Protein AF-A0A2X1MD48-F1 (afdb_monomer_lite)

pLDDT: mean 90.4, std 8.37, range [48.22, 95.88]

Organism: Escherichia coli (NCBI:txid562)

Structure (mmCIF, N/CA/C/O backbone):
data_AF-A0A2X1MD48-F1
#
_entry.id   AF-A0A2X1MD48-F1
#
loop_
_atom_site.group_PDB
_atom_site.id
_atom_site.type_symbol
_atom_site.label_atom_id
_atom_site.label_alt_id
_atom_site.label_comp_id
_atom_site.label_asym_id
_atom_site.label_entity_id
_atom_site.label_seq_id
_atom_site.pdbx_PDB_ins_code
_atom_site.Cartn_x
_atom_site.Cartn_y
_atom_site.Cartn_z
_atom_site.occupancy
_atom_site.B_iso_or_equiv
_atom_site.auth_seq_id
_atom_site.auth_comp_id
_atom_site.auth_asym_id
_atom_site.auth_atom_id
_atom_site.pdbx_PDB_model_num
ATOM 1 N N . MET A 1 1 ? 21.797 0.250 11.209 1.00 48.22 1 MET A N 1
ATOM 2 C CA . MET A 1 1 ? 20.609 0.951 11.739 1.00 48.22 1 MET A CA 1
ATOM 3 C C . MET A 1 1 ? 19.404 0.088 11.402 1.00 48.22 1 MET A C 1
ATOM 5 O O . MET A 1 1 ? 19.136 -0.098 10.222 1.00 48.22 1 MET A O 1
ATOM 9 N N . SER A 1 2 ? 18.774 -0.552 12.388 1.00 56.66 2 SER A N 1
ATOM 10 C CA . SER A 1 2 ? 17.583 -1.374 12.133 1.00 56.66 2 SER A CA 1
ATOM 11 C C . SER A 1 2 ? 16.457 -0.485 11.596 1.00 56.66 2 SER A C 1
ATOM 13 O O . SER A 1 2 ? 16.285 0.618 12.120 1.00 56.66 2 SER A O 1
ATOM 15 N N . PRO A 1 3 ? 15.703 -0.904 10.564 1.00 60.72 3 PRO A N 1
ATOM 16 C CA . PRO A 1 3 ? 14.564 -0.128 10.101 1.00 60.72 3 PRO A CA 1
ATOM 17 C C . PRO A 1 3 ? 13.538 -0.057 11.232 1.00 60.72 3 PRO A C 1
ATOM 19 O O . PRO A 1 3 ? 13.025 -1.080 11.686 1.00 60.72 3 PRO A O 1
ATOM 22 N N . VAL A 1 4 ? 13.274 1.156 11.712 1.00 81.12 4 VAL A N 1
ATOM 23 C CA . VAL A 1 4 ? 12.237 1.401 12.713 1.00 81.12 4 VAL A CA 1
ATOM 24 C C . VAL A 1 4 ? 10.885 1.209 12.032 1.00 81.12 4 VAL A C 1
ATOM 26 O O . VAL A 1 4 ? 10.640 1.743 10.948 1.00 81.12 4 VAL A O 1
ATOM 29 N N . PHE A 1 5 ? 10.019 0.408 12.644 1.00 88.88 5 PHE A N 1
ATOM 30 C CA . PHE A 1 5 ? 8.632 0.275 12.219 1.00 88.88 5 PHE A CA 1
ATOM 31 C C . PHE A 1 5 ? 7.901 1.591 12.492 1.00 88.88 5 PHE A C 1
ATOM 33 O O . PHE A 1 5 ? 7.903 2.072 13.624 1.00 88.88 5 PHE A O 1
ATOM 40 N N . VAL A 1 6 ? 7.272 2.160 11.465 1.00 93.00 6 VAL A N 1
ATOM 41 C CA . VAL A 1 6 ? 6.531 3.421 11.570 1.00 93.00 6 VAL A CA 1
ATOM 42 C C . VAL A 1 6 ? 5.192 3.279 10.858 1.00 93.00 6 VAL A C 1
ATOM 44 O O . VAL A 1 6 ? 5.119 2.734 9.751 1.00 93.00 6 VAL A O 1
ATOM 47 N N . PHE A 1 7 ? 4.130 3.772 11.497 1.00 94.06 7 PHE A N 1
ATOM 48 C CA . PHE A 1 7 ? 2.855 4.005 10.831 1.00 94.06 7 PHE A CA 1
ATOM 49 C C . PHE A 1 7 ? 2.923 5.305 10.055 1.00 94.06 7 PHE A C 1
ATOM 51 O O . PHE A 1 7 ? 3.317 6.317 10.622 1.00 94.06 7 PHE A O 1
ATOM 58 N N . LEU A 1 8 ? 2.483 5.268 8.802 1.00 94.06 8 LEU A N 1
ATOM 59 C CA . LEU A 1 8 ? 2.473 6.463 7.975 1.00 94.06 8 LEU A CA 1
ATOM 60 C C . LEU A 1 8 ? 1.386 7.429 8.451 1.00 94.06 8 LEU A C 1
ATOM 62 O O . LEU A 1 8 ? 0.270 7.001 8.792 1.00 94.06 8 LEU A O 1
ATOM 66 N N . ASP A 1 9 ? 1.724 8.711 8.483 1.00 93.12 9 ASP A N 1
ATOM 67 C CA . ASP A 1 9 ? 0.757 9.800 8.605 1.00 93.12 9 ASP A CA 1
ATOM 68 C C . ASP A 1 9 ? 0.259 10.280 7.227 1.00 93.12 9 AS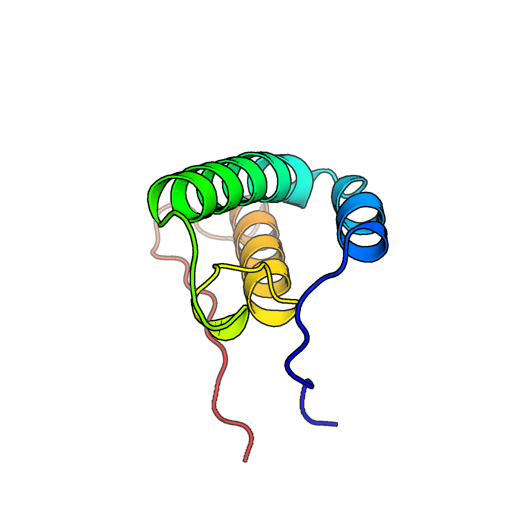P A C 1
ATOM 70 O O . ASP A 1 9 ? 0.634 9.749 6.176 1.00 93.12 9 ASP A O 1
ATOM 74 N N . GLU A 1 10 ? -0.658 11.247 7.235 1.00 91.12 10 GLU A N 1
ATOM 75 C CA . GLU A 1 10 ? -1.266 11.774 6.012 1.00 91.12 10 GLU A CA 1
ATOM 76 C C . GLU A 1 10 ? -0.251 12.535 5.139 1.00 91.12 10 GLU A C 1
ATOM 78 O O . GLU A 1 10 ? -0.265 12.396 3.915 1.00 91.12 10 GLU A O 1
ATOM 83 N N . ASP A 1 11 ? 0.684 13.271 5.743 1.00 94.00 11 ASP A N 1
ATOM 84 C CA . ASP A 1 11 ? 1.694 14.049 5.016 1.00 94.00 11 ASP A CA 1
ATOM 85 C C . ASP A 1 11 ? 2.692 13.122 4.304 1.00 94.00 11 ASP A C 1
ATOM 87 O O . ASP A 1 11 ? 3.034 13.307 3.126 1.00 94.00 11 ASP A O 1
ATOM 91 N N . GLU A 1 12 ? 3.126 12.061 4.986 1.00 93.81 12 GLU A N 1
ATOM 92 C CA . GLU A 1 12 ? 3.943 11.001 4.414 1.00 93.81 12 GLU A CA 1
ATOM 93 C C . GLU A 1 12 ? 3.216 10.302 3.266 1.00 93.81 12 GLU A C 1
ATOM 95 O O . GLU A 1 12 ? 3.812 10.072 2.206 1.00 93.81 12 GLU A O 1
ATOM 100 N N . MET A 1 13 ? 1.927 10.009 3.437 1.00 91.94 13 MET A N 1
ATOM 101 C CA . MET A 1 13 ? 1.092 9.404 2.402 1.00 91.94 13 MET A CA 1
ATOM 102 C C . MET A 1 13 ? 0.979 10.288 1.162 1.00 91.94 13 MET A C 1
ATOM 104 O O . MET A 1 13 ? 1.204 9.807 0.047 1.00 91.94 13 MET A O 1
ATOM 108 N N . GLN A 1 14 ? 0.711 11.582 1.329 1.00 92.31 14 GLN A N 1
ATOM 109 C CA . GLN A 1 14 ? 0.641 12.536 0.221 1.00 92.31 14 GLN A CA 1
ATOM 110 C C . GLN A 1 14 ? 1.977 12.662 -0.512 1.00 92.31 14 GLN A C 1
ATOM 112 O O . GLN A 1 14 ? 2.014 12.703 -1.747 1.00 92.31 14 GLN A O 1
ATOM 117 N N . ARG A 1 15 ? 3.094 12.677 0.225 1.00 93.69 15 ARG A N 1
ATOM 118 C CA . ARG A 1 15 ? 4.437 12.694 -0.364 1.00 93.69 15 ARG A CA 1
ATOM 119 C C . ARG A 1 15 ? 4.698 11.439 -1.196 1.00 93.69 15 ARG A C 1
ATOM 121 O O . ARG A 1 15 ? 5.179 11.552 -2.324 1.00 93.69 15 ARG A O 1
ATOM 128 N N . LEU A 1 16 ? 4.365 10.261 -0.671 1.00 93.44 16 LEU A N 1
ATOM 129 C CA . LEU A 1 16 ? 4.563 8.981 -1.358 1.00 93.44 16 LEU A CA 1
ATOM 130 C C . LEU A 1 16 ? 3.639 8.823 -2.573 1.00 93.44 16 LEU A C 1
ATOM 132 O O . LEU A 1 16 ? 4.040 8.218 -3.567 1.00 93.44 16 LEU A O 1
ATOM 136 N N . ASN A 1 17 ? 2.450 9.429 -2.552 1.00 90.56 17 ASN A N 1
ATOM 137 C CA . ASN A 1 17 ? 1.490 9.374 -3.658 1.00 90.56 17 ASN A CA 1
ATOM 138 C C . ASN A 1 17 ? 1.973 10.093 -4.936 1.00 90.56 17 ASN A C 1
ATOM 140 O O . ASN A 1 17 ? 1.415 9.902 -6.018 1.00 90.56 17 ASN A O 1
ATOM 144 N N . LYS A 1 18 ? 3.044 10.895 -4.838 1.00 91.81 18 LYS A N 1
ATOM 145 C CA . LYS A 1 18 ? 3.729 11.509 -5.989 1.00 91.81 18 LYS A CA 1
ATOM 146 C C . LYS A 1 18 ? 4.607 10.512 -6.759 1.00 91.81 18 LYS A C 1
ATOM 148 O O . LYS A 1 18 ? 4.991 10.788 -7.894 1.00 91.81 18 LYS A O 1
ATOM 153 N N . ALA A 1 19 ? 4.931 9.355 -6.178 1.00 92.19 19 ALA A N 1
ATOM 154 C CA . ALA A 1 19 ? 5.725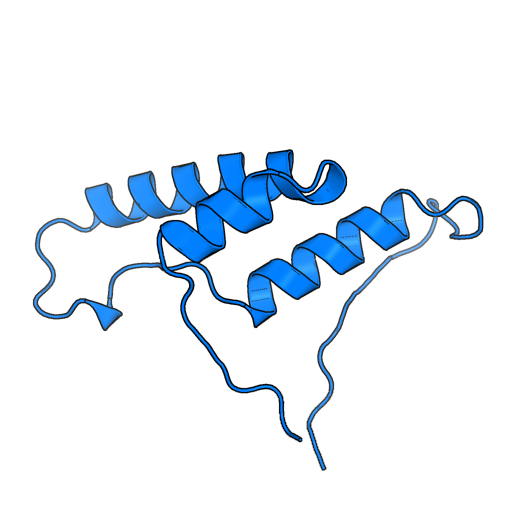 8.327 -6.841 1.00 92.19 19 ALA A CA 1
ATOM 155 C C . ALA A 1 19 ? 4.863 7.510 -7.819 1.00 92.19 19 ALA A C 1
ATOM 157 O O . ALA A 1 19 ? 3.980 6.758 -7.408 1.00 92.19 19 ALA A O 1
ATOM 158 N N . HIS A 1 20 ? 5.163 7.607 -9.117 1.00 90.81 20 HIS A N 1
ATOM 159 C CA . HIS A 1 20 ? 4.383 6.979 -10.193 1.00 90.81 20 HIS A CA 1
ATOM 160 C C . HIS A 1 20 ? 4.164 5.47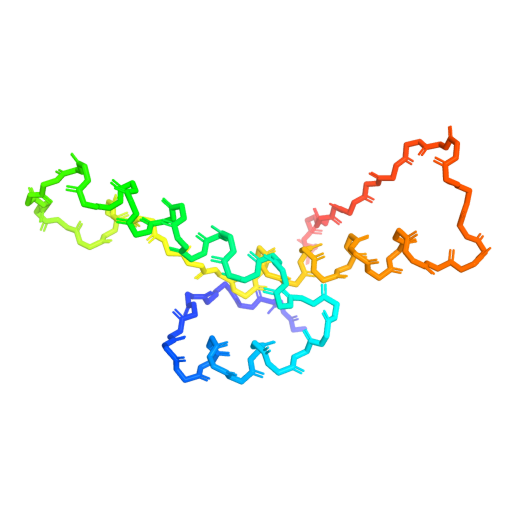1 -10.002 1.00 90.81 20 HIS A C 1
ATOM 162 O O . HIS A 1 20 ? 3.039 5.001 -10.133 1.00 90.81 20 HIS A O 1
ATOM 168 N N . LEU A 1 21 ? 5.216 4.727 -9.642 1.00 92.00 21 LEU A N 1
ATOM 169 C CA . LEU A 1 21 ? 5.138 3.273 -9.438 1.00 92.00 21 LEU A CA 1
ATOM 170 C C . LEU A 1 21 ? 4.278 2.875 -8.233 1.00 92.00 21 LEU A C 1
ATOM 172 O O . LEU A 1 21 ? 3.762 1.766 -8.184 1.00 92.00 21 LEU A O 1
ATOM 176 N N . LEU A 1 22 ? 4.141 3.762 -7.247 1.00 92.94 22 LEU A N 1
ATOM 177 C CA . LEU A 1 22 ? 3.526 3.444 -5.962 1.00 92.94 22 LEU A CA 1
ATOM 178 C C . LEU A 1 22 ? 2.096 3.982 -5.846 1.00 92.94 22 LEU A C 1
ATOM 180 O O . LEU A 1 22 ? 1.297 3.448 -5.082 1.00 92.94 22 LEU A O 1
ATOM 184 N N . LYS A 1 23 ? 1.753 5.009 -6.629 1.00 93.69 23 LYS A N 1
ATOM 185 C CA . LYS A 1 23 ? 0.440 5.663 -6.639 1.00 93.69 23 LYS A CA 1
ATOM 186 C C . LYS A 1 23 ? -0.746 4.689 -6.777 1.00 93.69 23 LYS A C 1
ATOM 188 O O . LYS A 1 23 ? -1.684 4.823 -5.984 1.00 93.69 23 LYS A O 1
ATOM 193 N N . PRO A 1 24 ? -0.738 3.691 -7.689 1.00 94.00 24 PRO A N 1
ATOM 194 C CA . PRO A 1 24 ? -1.837 2.723 -7.778 1.00 94.00 24 PRO A CA 1
ATOM 195 C C . PRO A 1 24 ? -2.008 1.904 -6.491 1.00 94.00 24 PRO A C 1
ATOM 197 O O . PRO A 1 24 ? -3.126 1.723 -6.001 1.00 94.00 24 PRO A O 1
ATOM 200 N N . TYR A 1 25 ? -0.893 1.463 -5.903 1.00 94.19 25 TYR A N 1
ATOM 201 C CA . TYR A 1 25 ? -0.887 0.732 -4.639 1.00 94.19 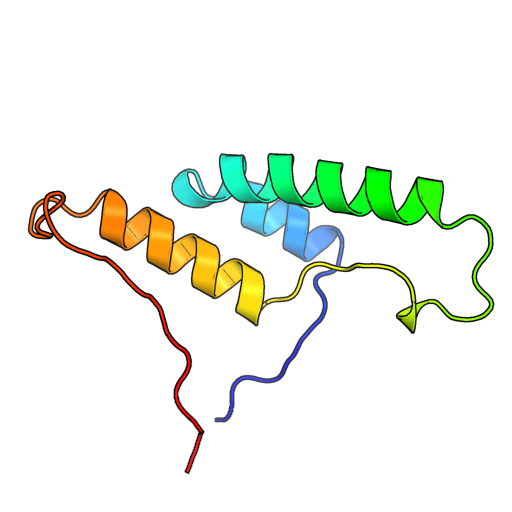25 TYR A CA 1
ATOM 202 C C . TYR A 1 25 ? -1.396 1.599 -3.481 1.00 94.19 25 TYR A C 1
ATOM 204 O O . TYR A 1 25 ? -2.267 1.163 -2.738 1.00 94.19 25 TYR A O 1
ATOM 212 N N . LEU A 1 26 ? -0.905 2.834 -3.336 1.00 94.19 26 LEU A N 1
ATOM 213 C CA . LEU A 1 26 ? -1.311 3.719 -2.237 1.00 94.19 26 LEU A CA 1
ATOM 214 C C . LEU A 1 26 ? -2.798 4.050 -2.307 1.00 94.19 26 LEU A C 1
ATOM 216 O O . LEU A 1 26 ? -3.480 3.994 -1.291 1.00 94.19 26 LEU A O 1
ATOM 220 N N . THR A 1 27 ? -3.303 4.339 -3.508 1.00 93.44 27 THR A N 1
ATOM 221 C CA . THR A 1 27 ? -4.717 4.675 -3.722 1.00 93.44 27 THR A CA 1
ATOM 222 C C . THR A 1 27 ? -5.620 3.504 -3.338 1.00 93.44 27 THR A C 1
ATOM 224 O O . THR A 1 27 ? -6.512 3.658 -2.504 1.00 93.44 27 THR A O 1
ATOM 227 N N . SER A 1 28 ? -5.357 2.320 -3.899 1.00 94.94 28 SER A N 1
ATOM 228 C CA . SER A 1 28 ? -6.159 1.120 -3.626 1.00 94.94 28 SER A CA 1
ATOM 229 C C . SER A 1 28 ? -6.063 0.687 -2.163 1.00 94.94 28 SER A C 1
ATOM 231 O O . SER A 1 28 ? -7.079 0.410 -1.525 1.00 94.94 28 SER A O 1
ATOM 233 N N . ARG A 1 29 ? -4.855 0.691 -1.588 1.00 95.31 29 ARG A N 1
ATOM 234 C CA . ARG A 1 29 ? -4.641 0.256 -0.208 1.00 95.31 29 ARG A CA 1
ATOM 235 C C . ARG A 1 29 ? -5.254 1.212 0.809 1.00 95.31 29 ARG A C 1
ATOM 237 O O . ARG A 1 29 ? -5.794 0.751 1.811 1.00 95.31 29 ARG A O 1
ATOM 244 N N . HIS A 1 30 ? -5.198 2.519 0.558 1.00 93.69 30 HIS A N 1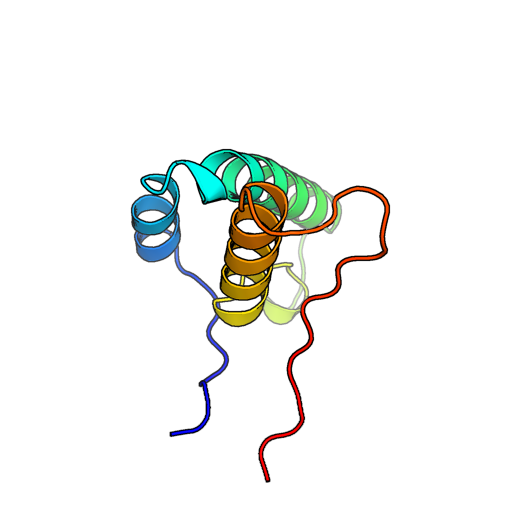
ATOM 245 C CA . HIS A 1 30 ? -5.846 3.514 1.407 1.00 93.69 30 HIS A CA 1
ATOM 246 C C . HIS A 1 30 ? -7.373 3.342 1.397 1.00 93.69 30 HIS A C 1
ATOM 248 O O . HIS A 1 30 ? -7.995 3.342 2.456 1.00 93.69 30 HIS A O 1
ATOM 254 N N . GLN A 1 31 ? -7.973 3.104 0.225 1.00 95.12 31 GLN A N 1
ATOM 255 C CA . GLN A 1 31 ? -9.406 2.814 0.113 1.00 95.12 31 GLN A CA 1
ATOM 256 C C . GLN A 1 31 ? -9.806 1.545 0.877 1.00 95.12 31 GLN A C 1
ATOM 258 O O . GLN A 1 31 ? -10.755 1.590 1.656 1.00 95.12 31 GLN A O 1
ATOM 263 N N . GLU A 1 32 ? -9.066 0.445 0.710 1.00 95.88 32 GLU A N 1
ATOM 264 C CA . GLU A 1 32 ? -9.323 -0.820 1.415 1.00 95.88 32 GLU A CA 1
ATOM 265 C C . GLU A 1 32 ? -9.241 -0.653 2.938 1.00 95.88 32 GLU A C 1
ATOM 267 O O . GLU A 1 32 ? -10.092 -1.153 3.673 1.00 95.88 32 GLU A O 1
ATOM 272 N N . ILE A 1 33 ? -8.226 0.067 3.422 1.00 94.69 33 ILE A N 1
ATOM 273 C CA . ILE A 1 33 ? -8.048 0.333 4.852 1.00 94.69 33 ILE A CA 1
ATOM 274 C C . ILE A 1 33 ? -9.203 1.171 5.394 1.00 94.69 33 ILE A C 1
ATOM 276 O O . ILE A 1 33 ? -9.743 0.837 6.445 1.00 94.69 33 ILE A O 1
ATOM 280 N N . ASN A 1 34 ? -9.606 2.222 4.680 1.00 93.25 34 ASN A N 1
ATOM 281 C CA . ASN A 1 34 ? -10.707 3.080 5.107 1.00 93.25 34 ASN A CA 1
ATOM 282 C C . ASN A 1 34 ? -12.037 2.328 5.126 1.00 93.25 34 ASN A C 1
ATOM 284 O O . ASN A 1 34 ? -12.808 2.489 6.067 1.00 93.25 34 ASN A O 1
ATOM 288 N N . GLU A 1 35 ? -12.300 1.495 4.119 1.00 95.38 35 GLU A N 1
ATOM 289 C CA . GLU A 1 35 ? -13.499 0.659 4.077 1.00 95.38 35 GLU A CA 1
ATOM 290 C C . GLU A 1 35 ? -13.522 -0.339 5.237 1.00 95.38 35 GLU A C 1
ATOM 292 O O . GLU A 1 35 ? -14.498 -0.400 5.981 1.00 95.38 35 GLU A O 1
ATOM 297 N N . TRP A 1 36 ? -12.415 -1.045 5.469 1.00 94.75 36 TRP A N 1
ATOM 298 C CA . TRP A 1 36 ? -12.314 -1.984 6.582 1.00 94.75 36 TRP A CA 1
ATOM 299 C C . TRP A 1 36 ? -12.471 -1.288 7.941 1.00 94.75 36 TRP A C 1
ATOM 301 O O . TRP A 1 36 ? -13.199 -1.772 8.802 1.00 94.75 36 TRP A O 1
ATOM 311 N N . ASN A 1 37 ? -11.830 -0.130 8.134 1.00 93.88 37 ASN A N 1
ATOM 312 C CA . ASN A 1 37 ? -11.926 0.635 9.378 1.00 93.88 37 ASN A CA 1
ATOM 313 C C . ASN A 1 37 ? -13.359 1.135 9.626 1.00 93.88 37 ASN A C 1
ATOM 315 O O . ASN A 1 37 ? -13.814 1.095 10.765 1.00 93.88 37 ASN A O 1
ATOM 319 N N . ARG A 1 38 ? -14.088 1.562 8.581 1.00 91.88 38 ARG A N 1
ATOM 320 C CA . ARG A 1 38 ? -15.507 1.948 8.696 1.00 91.88 38 ARG A CA 1
ATOM 321 C C . ARG A 1 38 ? -16.387 0.782 9.138 1.00 91.88 38 ARG A C 1
ATOM 323 O O . ARG A 1 38 ? -17.275 0.976 9.962 1.00 91.88 38 ARG A O 1
ATOM 330 N N . GLN A 1 39 ? -16.134 -0.413 8.610 1.00 91.75 39 GLN A N 1
ATOM 331 C CA . GLN A 1 39 ? -16.907 -1.613 8.940 1.00 91.75 39 GLN A CA 1
ATOM 332 C C . GLN A 1 39 ? -16.704 -2.084 10.385 1.00 91.75 39 GLN A C 1
ATOM 334 O O . GLN A 1 39 ? -17.592 -2.733 10.928 1.00 91.75 39 GLN A O 1
ATOM 339 N N . GLN A 1 40 ? -15.579 -1.745 11.026 1.00 87.62 40 GLN A N 1
ATOM 340 C CA . GLN A 1 40 ? -15.328 -2.144 12.415 1.00 87.62 40 GLN A CA 1
ATOM 341 C C . GLN A 1 40 ? -16.070 -1.318 13.472 1.00 87.62 40 GLN A C 1
ATOM 343 O O . GLN A 1 40 ? -16.076 -1.696 14.643 1.00 87.62 40 GLN A O 1
ATOM 348 N N . GLY A 1 41 ? -16.723 -0.218 13.087 1.00 77.81 41 GLY A N 1
ATOM 349 C CA . GLY A 1 41 ? -17.460 0.634 14.020 1.00 77.81 41 GLY A CA 1
ATOM 350 C C . GLY A 1 41 ? -16.558 1.321 15.055 1.00 77.81 41 GLY A C 1
ATOM 351 O O . GLY A 1 41 ? -15.391 1.621 14.796 1.00 77.81 41 GLY A O 1
ATOM 352 N N . SER A 1 42 ? -17.108 1.618 16.235 1.00 76.31 42 SER A N 1
ATOM 353 C CA . SER A 1 42 ? -16.348 2.202 17.343 1.00 76.31 42 SER A CA 1
ATOM 354 C C . SER A 1 42 ? -15.460 1.144 17.996 1.00 76.31 42 SER A C 1
ATOM 356 O O . SER A 1 42 ? -15.956 0.211 18.624 1.00 76.31 42 SER A O 1
ATOM 358 N N . THR A 1 43 ? -14.147 1.316 17.884 1.00 79.81 43 THR A N 1
ATOM 359 C CA . THR A 1 43 ? -13.166 0.515 18.619 1.00 79.81 43 THR A CA 1
ATOM 360 C C . THR A 1 43 ? -12.705 1.251 19.873 1.00 79.81 43 THR A C 1
ATOM 362 O O . THR A 1 43 ? -12.475 2.458 19.841 1.00 79.81 43 THR A O 1
ATOM 365 N N . GLU A 1 44 ? -12.502 0.513 20.964 1.00 81.31 44 GLU A N 1
ATOM 366 C CA . GLU A 1 44 ? -11.919 1.033 22.209 1.00 81.31 44 GLU A CA 1
ATOM 367 C C . GLU A 1 44 ? -10.467 1.504 22.029 1.00 81.31 44 GLU A C 1
ATOM 369 O O . GLU A 1 44 ? -9.987 2.363 22.764 1.00 81.31 44 GLU A O 1
ATOM 374 N N . SER A 1 45 ? -9.756 0.954 21.037 1.00 87.62 45 SER A N 1
ATOM 375 C CA . SER A 1 45 ? -8.355 1.273 20.762 1.00 87.62 45 SER A CA 1
ATOM 376 C C . SER A 1 45 ? -8.095 1.522 19.281 1.00 87.62 45 SER A C 1
ATOM 378 O O . SER A 1 45 ? -8.507 0.745 18.415 1.00 87.62 45 SER A O 1
ATOM 380 N N . VAL A 1 46 ? -7.310 2.564 18.994 1.00 82.69 46 VAL A N 1
ATOM 381 C CA . VAL A 1 46 ? -6.804 2.882 17.648 1.00 82.69 46 VAL A CA 1
ATOM 382 C C . VAL A 1 46 ? -5.933 1.760 17.069 1.00 82.69 46 VAL A C 1
ATOM 384 O O . VAL A 1 46 ? -5.796 1.655 15.854 1.00 82.69 46 VAL A O 1
ATOM 387 N N . LEU A 1 47 ? -5.369 0.892 17.918 1.00 86.25 47 LEU A N 1
ATOM 388 C CA . LEU A 1 47 ? -4.554 -0.248 17.486 1.00 86.25 47 LEU A CA 1
ATOM 389 C C . LEU A 1 47 ? -5.366 -1.327 16.761 1.00 86.25 47 LEU A C 1
ATOM 391 O O . LEU A 1 47 ? -4.790 -2.120 16.021 1.00 86.25 47 LEU A O 1
ATOM 395 N N . ASN A 1 48 ? -6.689 -1.337 16.935 1.00 89.44 48 ASN A N 1
ATOM 396 C CA . ASN A 1 48 ? -7.570 -2.250 16.210 1.00 89.44 48 ASN A CA 1
ATOM 397 C C . ASN A 1 48 ? -7.899 -1.742 14.801 1.00 89.44 48 ASN A C 1
ATOM 399 O O . ASN A 1 48 ? -8.468 -2.486 14.006 1.00 89.44 48 ASN A O 1
ATOM 403 N N . LEU A 1 49 ? -7.548 -0.494 14.474 1.00 91.62 49 LEU A N 1
ATOM 404 C CA . LEU A 1 49 ? -7.677 0.038 13.124 1.00 91.62 49 LEU A CA 1
ATOM 405 C C . LEU A 1 49 ? -6.475 -0.373 12.275 1.00 91.62 49 LEU A C 1
ATOM 407 O O . LEU A 1 49 ? -5.327 -0.399 12.724 1.00 91.62 49 LEU A O 1
ATOM 411 N N . ARG A 1 50 ? -6.722 -0.641 10.996 1.00 93.25 50 ARG A N 1
ATOM 412 C CA . ARG A 1 50 ? -5.654 -0.835 10.019 1.00 93.25 50 ARG A CA 1
ATOM 413 C C . ARG A 1 50 ? -5.023 0.507 9.676 1.00 93.25 50 ARG A C 1
ATOM 415 O O . ARG A 1 50 ? -5.710 1.508 9.476 1.00 93.25 50 ARG A O 1
ATOM 422 N N . ARG A 1 51 ? -3.697 0.502 9.549 1.00 93.31 51 ARG A N 1
ATOM 423 C CA . ARG A 1 51 ? -2.891 1.646 9.113 1.00 93.31 51 ARG A CA 1
ATOM 424 C C . ARG A 1 51 ? -1.807 1.185 8.149 1.00 93.31 51 ARG A C 1
ATOM 426 O O . ARG A 1 51 ? -1.353 0.041 8.204 1.00 93.31 51 ARG A O 1
ATOM 433 N N . MET A 1 52 ? -1.388 2.081 7.263 1.00 94.88 52 MET A N 1
ATOM 434 C CA . MET A 1 52 ? -0.224 1.839 6.414 1.00 94.88 52 MET A CA 1
ATOM 435 C C . MET A 1 52 ? 1.059 2.000 7.217 1.00 94.88 52 MET A C 1
ATOM 437 O O . MET A 1 52 ? 1.117 2.756 8.184 1.00 94.88 52 MET A O 1
ATOM 441 N N . THR A 1 53 ? 2.090 1.272 6.805 1.00 94.75 53 THR A N 1
ATOM 442 C CA . THR A 1 53 ? 3.401 1.291 7.454 1.00 94.75 53 THR A CA 1
ATOM 443 C C . THR A 1 53 ? 4.482 1.557 6.428 1.00 94.75 53 THR A C 1
ATOM 445 O O . THR A 1 53 ? 4.337 1.213 5.247 1.00 94.75 53 THR A O 1
ATOM 448 N N . ASN A 1 54 ? 5.590 2.137 6.876 1.00 93.81 54 ASN A N 1
ATOM 449 C CA . ASN A 1 54 ? 6.764 2.356 6.039 1.00 93.81 54 ASN A CA 1
ATOM 450 C C . ASN A 1 54 ? 7.292 1.037 5.436 1.00 93.81 54 ASN A C 1
ATOM 452 O O . ASN A 1 54 ? 7.569 0.978 4.240 1.00 93.81 54 ASN A O 1
ATOM 456 N N . ILE A 1 55 ? 7.343 -0.046 6.221 1.00 93.25 55 ILE A N 1
ATOM 457 C CA . ILE A 1 55 ? 7.814 -1.369 5.777 1.00 93.25 55 ILE A CA 1
ATOM 458 C C . ILE A 1 55 ? 6.892 -1.962 4.705 1.00 93.25 55 ILE A C 1
ATOM 460 O O . ILE A 1 55 ? 7.363 -2.400 3.653 1.00 93.25 55 ILE A O 1
ATOM 464 N N . GLY A 1 56 ? 5.576 -1.974 4.945 1.00 93.44 56 GLY A N 1
ATOM 465 C CA . GLY A 1 56 ? 4.612 -2.517 3.984 1.00 93.44 56 GLY A CA 1
ATOM 466 C C . GLY A 1 56 ? 4.634 -1.749 2.663 1.00 93.44 56 GLY A C 1
ATOM 467 O O . GLY A 1 56 ? 4.618 -2.349 1.588 1.00 93.44 56 GLY A O 1
ATOM 468 N N . THR A 1 57 ? 4.757 -0.428 2.754 1.00 95.19 57 THR A N 1
ATOM 469 C CA . THR A 1 57 ? 4.803 0.476 1.603 1.00 95.19 57 THR A CA 1
ATOM 470 C C . THR A 1 57 ? 6.101 0.340 0.812 1.00 95.19 57 THR A C 1
ATOM 472 O O . THR A 1 57 ? 6.068 0.248 -0.414 1.00 95.19 57 THR A O 1
ATOM 475 N N . PHE A 1 58 ? 7.246 0.219 1.488 1.00 94.00 58 PHE A N 1
ATOM 476 C CA . PHE A 1 58 ? 8.524 -0.034 0.825 1.00 94.00 58 PHE A CA 1
ATOM 477 C C . PHE A 1 58 ? 8.545 -1.392 0.111 1.00 94.00 58 PHE A C 1
ATOM 479 O O . PHE A 1 58 ? 9.031 -1.500 -1.014 1.00 94.00 58 PHE A O 1
ATOM 486 N N . ARG A 1 59 ? 7.948 -2.428 0.711 1.00 95.00 59 ARG A N 1
ATOM 487 C CA . ARG A 1 59 ? 7.806 -3.736 0.060 1.00 95.00 59 ARG A CA 1
ATOM 488 C C . ARG A 1 59 ? 6.952 -3.661 -1.209 1.00 95.00 59 ARG A C 1
ATOM 490 O O . ARG A 1 59 ? 7.302 -4.296 -2.201 1.00 95.00 59 ARG A O 1
ATOM 497 N N . ALA A 1 60 ? 5.861 -2.895 -1.194 1.00 95.19 60 ALA A N 1
ATOM 498 C CA . ALA A 1 60 ? 5.040 -2.674 -2.383 1.00 95.19 60 ALA A CA 1
ATOM 499 C C . ALA A 1 60 ? 5.825 -1.953 -3.488 1.00 95.19 60 ALA A C 1
ATOM 501 O O . ALA A 1 60 ? 5.818 -2.403 -4.630 1.00 95.19 60 ALA A O 1
ATOM 502 N N . TYR A 1 61 ? 6.589 -0.917 -3.128 1.00 95.31 61 TYR A N 1
ATOM 503 C CA . TYR A 1 61 ? 7.492 -0.239 -4.058 1.00 95.31 61 TYR A CA 1
ATOM 504 C C . TYR A 1 61 ? 8.494 -1.203 -4.703 1.00 95.31 61 TYR A C 1
ATOM 506 O O . TYR A 1 61 ? 8.625 -1.215 -5.924 1.00 95.31 61 TYR A O 1
ATOM 514 N N . LEU A 1 62 ? 9.172 -2.039 -3.908 1.00 95.56 62 LEU A N 1
ATOM 515 C CA . LEU A 1 62 ? 10.132 -3.013 -4.432 1.00 95.56 62 LEU A CA 1
ATOM 516 C C . LEU A 1 62 ? 9.469 -4.021 -5.373 1.00 95.56 62 LEU A C 1
ATOM 518 O O . LEU A 1 62 ? 10.023 -4.318 -6.426 1.00 95.56 62 LEU A O 1
ATOM 522 N N . ASN A 1 63 ? 8.282 -4.525 -5.029 1.00 94.88 63 ASN A N 1
ATOM 523 C CA . ASN A 1 63 ? 7.545 -5.433 -5.906 1.00 94.88 63 ASN A CA 1
ATOM 524 C C . ASN A 1 63 ? 7.239 -4.781 -7.261 1.00 94.88 63 ASN A C 1
ATOM 526 O O . ASN A 1 63 ? 7.532 -5.378 -8.296 1.00 94.88 63 ASN A O 1
ATOM 530 N N . GLU A 1 64 ? 6.705 -3.558 -7.268 1.00 94.44 64 GLU A N 1
ATOM 531 C CA . GLU A 1 64 ? 6.386 -2.844 -8.510 1.00 94.44 64 GLU A CA 1
ATOM 532 C C . GLU A 1 64 ? 7.637 -2.501 -9.316 1.00 94.44 64 GLU A C 1
ATOM 534 O O . GLU A 1 64 ? 7.677 -2.700 -10.532 1.00 94.44 64 GLU A O 1
ATOM 539 N N . TYR A 1 65 ? 8.698 -2.054 -8.646 1.00 94.94 65 TYR A N 1
ATOM 540 C CA . TYR A 1 65 ? 9.981 -1.792 -9.286 1.00 94.94 65 TYR A CA 1
ATOM 541 C C . TYR A 1 65 ? 10.526 -3.043 -9.987 1.00 94.94 65 TYR A C 1
ATOM 543 O O . TYR A 1 65 ? 10.879 -2.992 -11.165 1.00 94.94 65 TYR A O 1
ATOM 551 N N . LEU A 1 66 ? 10.551 -4.184 -9.290 1.00 95.06 66 LEU A N 1
ATOM 552 C CA . LEU A 1 66 ? 11.081 -5.433 -9.833 1.00 95.06 66 LEU A CA 1
ATOM 553 C C . LEU A 1 66 ? 10.195 -5.990 -10.961 1.00 95.06 66 LEU A C 1
ATOM 555 O O . LEU A 1 66 ? 10.721 -6.474 -11.960 1.00 95.06 66 LEU A O 1
ATOM 559 N N . ARG A 1 67 ? 8.864 -5.868 -10.865 1.00 92.69 67 ARG A N 1
ATOM 560 C CA . ARG A 1 67 ? 7.935 -6.271 -11.941 1.00 92.69 67 ARG A CA 1
ATOM 561 C C . ARG A 1 67 ? 8.130 -5.476 -13.232 1.00 92.69 67 ARG A C 1
ATOM 563 O O . ARG A 1 67 ? 7.951 -6.019 -14.324 1.00 92.69 67 ARG A O 1
ATOM 570 N N . ASN A 1 68 ? 8.498 -4.20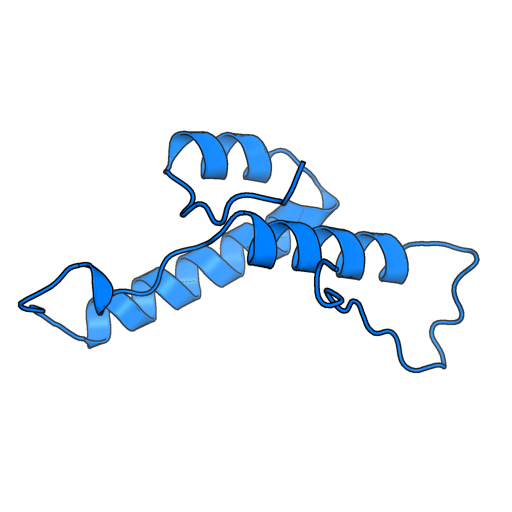3 -13.109 1.00 92.81 68 ASN A N 1
ATOM 571 C CA . ASN A 1 68 ? 8.753 -3.317 -14.241 1.00 92.81 68 ASN A CA 1
ATOM 572 C C . ASN A 1 68 ? 10.213 -3.358 -14.726 1.00 92.81 68 ASN A C 1
ATOM 574 O O . ASN A 1 68 ? 10.532 -2.751 -15.748 1.00 92.81 68 ASN A O 1
ATOM 578 N N . HIS A 1 69 ? 11.104 -4.085 -14.044 1.00 94.88 69 HIS A N 1
ATOM 579 C CA . HIS A 1 69 ? 12.512 -4.128 -14.416 1.00 94.88 69 HIS A CA 1
ATOM 580 C C . HIS A 1 69 ? 12.738 -4.996 -15.672 1.00 94.88 69 HIS A C 1
ATOM 582 O O . HIS A 1 69 ? 12.377 -6.175 -15.675 1.00 94.88 69 HIS A O 1
ATOM 588 N N . PRO A 1 70 ? 13.387 -4.476 -16.734 1.00 95.44 70 PRO A N 1
ATOM 589 C CA . PRO A 1 70 ? 13.504 -5.179 -18.017 1.00 95.44 70 PRO A CA 1
ATOM 590 C C . PRO A 1 70 ? 14.375 -6.440 -17.958 1.00 95.44 70 PRO A C 1
ATOM 592 O O . PRO A 1 70 ? 14.264 -7.301 -18.822 1.00 95.44 70 PRO A O 1
ATOM 595 N N . ARG A 1 71 ? 15.245 -6.562 -16.947 1.00 95.88 71 ARG A N 1
ATOM 596 C CA . ARG A 1 71 ? 16.146 -7.715 -16.776 1.00 95.88 71 ARG A CA 1
ATOM 597 C C . ARG A 1 71 ? 15.600 -8.786 -15.832 1.00 95.88 71 ARG A C 1
ATOM 599 O O . ARG A 1 71 ? 16.318 -9.731 -15.518 1.00 95.88 71 ARG A O 1
ATOM 606 N N . ILE A 1 72 ? 14.362 -8.642 -15.357 1.00 94.88 72 ILE A N 1
ATOM 607 C CA . ILE A 1 72 ? 13.719 -9.646 -14.509 1.00 94.88 72 ILE A CA 1
ATOM 608 C C . ILE A 1 72 ? 12.784 -10.508 -15.349 1.00 94.88 72 ILE A C 1
ATOM 610 O O . ILE A 1 72 ? 11.911 -10.028 -16.070 1.00 94.88 72 ILE A O 1
ATOM 614 N N . ARG A 1 73 ? 12.991 -11.814 -15.213 1.00 95.38 73 ARG A N 1
ATOM 615 C CA . ARG A 1 73 ? 12.165 -12.892 -15.751 1.00 95.38 73 ARG A CA 1
ATOM 616 C C . ARG A 1 73 ? 10.739 -12.796 -15.204 1.00 95.38 73 ARG A C 1
ATOM 618 O O . ARG A 1 73 ? 10.516 -13.046 -14.022 1.00 95.38 73 ARG A O 1
ATOM 625 N N . LYS A 1 74 ? 9.774 -12.429 -16.050 1.00 89.25 74 LYS A N 1
ATOM 626 C CA . LYS A 1 74 ? 8.356 -12.280 -15.659 1.00 89.25 74 LYS A CA 1
ATOM 627 C C . LYS A 1 74 ? 7.585 -13.605 -15.646 1.00 89.25 74 LYS A C 1
ATOM 629 O O . LYS A 1 74 ? 6.494 -13.665 -15.094 1.00 89.25 74 LYS A O 1
ATOM 634 N N . ASP A 1 75 ? 8.163 -14.644 -16.242 1.00 94.00 75 ASP A N 1
ATOM 635 C CA . ASP A 1 75 ? 7.680 -16.029 -16.272 1.00 94.00 75 ASP A CA 1
ATOM 636 C C . ASP A 1 75 ? 7.950 -16.797 -14.966 1.00 94.00 75 ASP A C 1
ATOM 638 O O . ASP A 1 75 ? 7.489 -17.923 -14.803 1.00 94.00 75 ASP A O 1
ATOM 642 N N . MET A 1 76 ? 8.695 -16.206 -14.029 1.00 94.62 76 MET A N 1
ATOM 643 C CA . MET A 1 76 ? 9.077 -16.829 -12.764 1.00 94.62 76 MET A CA 1
ATOM 644 C C . MET A 1 76 ? 8.403 -16.179 -11.556 1.00 94.62 76 MET A C 1
ATOM 646 O O . MET A 1 76 ? 7.906 -15.053 -11.605 1.00 94.62 76 MET A O 1
ATOM 650 N N . THR A 1 77 ? 8.421 -16.891 -10.429 1.00 93.88 77 THR A N 1
ATOM 651 C CA . THR A 1 77 ? 7.979 -16.345 -9.146 1.00 93.88 77 THR A CA 1
ATOM 652 C C . THR A 1 77 ? 8.893 -15.203 -8.704 1.00 93.88 77 THR A C 1
ATOM 654 O O . THR A 1 77 ? 10.112 -15.346 -8.643 1.00 93.88 77 THR A O 1
ATOM 657 N N . LEU A 1 78 ? 8.283 -14.078 -8.332 1.00 93.81 78 LEU A N 1
ATOM 658 C CA . LEU A 1 78 ? 8.952 -12.907 -7.774 1.00 93.81 78 LEU A CA 1
ATOM 659 C C . LEU A 1 78 ? 8.511 -12.735 -6.321 1.00 93.81 78 LEU A C 1
ATOM 661 O O . LEU A 1 78 ? 7.313 -12.722 -6.033 1.00 93.81 78 LEU A O 1
ATOM 665 N N . MET A 1 79 ? 9.471 -12.590 -5.406 1.00 93.81 79 MET A N 1
ATOM 666 C CA . MET A 1 79 ? 9.202 -12.396 -3.983 1.00 93.81 79 MET A CA 1
ATOM 667 C C . MET A 1 79 ? 10.143 -11.351 -3.384 1.00 93.81 79 MET A C 1
ATOM 669 O O . MET A 1 79 ? 11.360 -11.459 -3.500 1.00 93.81 79 MET A O 1
ATOM 673 N N . VAL A 1 80 ? 9.571 -10.376 -2.677 1.00 93.75 80 VAL A N 1
ATOM 674 C CA . VAL A 1 80 ? 10.308 -9.458 -1.800 1.00 93.75 80 VAL A CA 1
ATOM 675 C C . VAL A 1 80 ? 10.094 -9.889 -0.354 1.00 93.75 80 VAL A C 1
ATOM 677 O O . VAL A 1 80 ? 8.962 -9.907 0.138 1.00 93.75 80 VAL A O 1
ATOM 680 N N . ARG A 1 81 ? 11.185 -10.216 0.345 1.00 91.75 81 ARG A N 1
ATOM 681 C CA . ARG A 1 81 ? 11.164 -10.684 1.736 1.00 91.75 81 ARG A CA 1
ATOM 682 C C . ARG A 1 81 ? 12.095 -9.844 2.608 1.00 91.75 81 ARG A C 1
ATOM 684 O O . ARG A 1 81 ? 13.243 -9.615 2.249 1.00 91.75 81 ARG A O 1
ATOM 691 N N . GLN A 1 82 ? 11.605 -9.445 3.780 1.00 86.81 82 GLN A N 1
ATOM 692 C CA . GLN A 1 82 ? 12.442 -8.920 4.857 1.00 86.81 82 GLN A CA 1
ATOM 693 C C . GLN A 1 82 ? 13.084 -10.097 5.601 1.00 86.81 82 GLN A C 1
ATOM 695 O O . GLN A 1 82 ? 12.381 -11.004 6.053 1.00 86.81 82 GLN A O 1
ATOM 700 N N . LEU A 1 83 ? 14.412 -10.099 5.695 1.00 90.56 83 LEU A N 1
ATOM 701 C CA . LEU A 1 83 ? 15.162 -11.068 6.493 1.00 90.56 83 LEU A CA 1
ATOM 702 C C . LEU A 1 83 ? 15.274 -10.581 7.940 1.00 90.56 83 LEU A C 1
ATOM 704 O O . LEU A 1 83 ? 15.165 -9.383 8.205 1.00 90.56 83 LEU A O 1
ATOM 708 N N . ALA A 1 84 ? 15.478 -11.513 8.871 1.00 85.06 84 ALA A N 1
ATOM 709 C CA . ALA A 1 84 ? 15.741 -11.164 10.259 1.00 85.06 84 ALA A CA 1
ATOM 710 C C . ALA A 1 84 ? 17.028 -10.331 10.348 1.00 85.06 84 ALA A C 1
ATOM 712 O O . ALA A 1 84 ? 18.052 -10.701 9.765 1.00 85.06 84 ALA A O 1
ATOM 713 N N . SER A 1 85 ? 16.964 -9.213 11.068 1.00 78.31 85 SER A N 1
ATOM 714 C CA . SER A 1 85 ? 18.158 -8.473 11.463 1.00 78.31 85 SER A CA 1
ATOM 715 C C . SER A 1 85 ? 18.923 -9.341 12.460 1.00 78.31 85 SER A C 1
ATOM 717 O O . SER A 1 85 ? 18.330 -9.777 13.447 1.00 78.31 85 SER A O 1
ATOM 719 N N . ARG A 1 86 ? 20.189 -9.648 12.165 1.00 69.44 86 ARG A N 1
ATOM 720 C CA . ARG A 1 86 ? 21.093 -10.246 13.156 1.00 69.44 86 ARG A CA 1
ATOM 721 C C . ARG A 1 86 ? 21.416 -9.243 14.253 1.00 69.44 86 ARG A C 1
ATOM 723 O O . ARG A 1 86 ? 21.443 -8.032 13.931 1.00 69.44 86 ARG A O 1
#

InterPro domains:
  IPR030192 Miniconductance mechanosensitive channel YbdG [PTHR30414] (6-85)

Radius of gyration: 15.32 Å; chains: 1; bounding box: 39×31×40 Å

Sequence (86 aa):
MSPVFVFLDEDEMQRLNKAHLLKPYLTSRHQEINEWNRQQGSTESVLNLRRMTNIGTFRAYLNEYLRNHPRIRKDMTLMVRQLASR

Foldseek 3Di:
DPDDKDFDDPVNLVVCCPDPLQVVVSVVVVVVQVVVQVVVPDDPDPVPGDTDIPVVSVQSSVVSCQCPDPPHDVVDDDDDDDDDDD

Secondary structure (DSSP, 8-state):
-PPPP-B--HHHHHHHTT-TTTHHHHHHHHHHHHHHHHHT-S-S-GGGS---BHHHHHHHHHHHHHHH-TTS-TTS-----PPPP-